Protein AF-A0A1F9EZ08-F1 (afdb_monomer_lite)

Radius of gyration: 24.48 Å; chains: 1; bounding box: 59×34×67 Å

Secondary structure (DSSP, 8-state):
-HHHHHHHHHTGGG--GGGHHHHHHHHHHHHHHHHHHHHHHTS-SS-GGG-------PPPPHHHHHHHHHHHHHHHHTS-HHHHHHHIIIIIS---HHHHHHHHT--HHHHHHHHHHHHHHHHT-HHHHHHHHHHHHHTT---

Structure (mmCIF, N/CA/C/O backbone):
data_AF-A0A1F9EZ08-F1
#
_entry.id   AF-A0A1F9EZ08-F1
#
loop_
_atom_site.group_PDB
_atom_site.id
_atom_site.type_symbol
_atom_site.label_atom_id
_atom_site.label_alt_id
_atom_site.label_comp_id
_atom_site.label_asym_id
_atom_site.label_entity_id
_atom_site.label_seq_id
_atom_site.pdbx_PDB_ins_code
_atom_site.Cartn_x
_atom_site.Cartn_y
_atom_site.Cartn_z
_atom_site.occupancy
_atom_site.B_iso_or_equiv
_atom_site.auth_seq_id
_atom_site.auth_comp_id
_atom_site.auth_asym_id
_atom_site.auth_atom_id
_atom_site.pdbx_PDB_model_num
ATOM 1 N N . MET A 1 1 ? 24.193 -17.966 -11.153 1.00 57.53 1 MET A N 1
ATOM 2 C CA . MET A 1 1 ? 25.557 -17.815 -11.712 1.00 57.53 1 MET A CA 1
ATOM 3 C C . MET A 1 1 ? 25.763 -18.682 -12.957 1.00 57.53 1 MET A C 1
ATOM 5 O O . MET A 1 1 ? 26.182 -18.149 -13.972 1.00 57.53 1 MET A O 1
ATOM 9 N N . GLN A 1 2 ? 25.400 -19.971 -12.932 1.00 70.56 2 GLN A N 1
ATOM 10 C CA . GLN A 1 2 ? 25.553 -20.893 -14.075 1.00 70.56 2 GLN A CA 1
ATOM 11 C C . GLN A 1 2 ? 24.849 -20.440 -15.373 1.00 70.56 2 GLN A C 1
ATOM 13 O O . GLN A 1 2 ? 25.387 -20.617 -16.460 1.00 70.56 2 GLN A O 1
ATOM 18 N N . GLU A 1 3 ? 23.695 -19.776 -15.284 1.00 64.81 3 GLU A N 1
ATOM 19 C CA . GLU A 1 3 ? 22.981 -19.294 -16.478 1.00 64.81 3 GLU A CA 1
ATOM 20 C C . GLU A 1 3 ? 23.699 -18.180 -17.250 1.00 64.81 3 GLU A C 1
ATOM 22 O O . GLU A 1 3 ? 23.512 -18.049 -18.458 1.00 64.81 3 GLU A O 1
ATOM 27 N N . VAL A 1 4 ? 24.534 -17.386 -16.572 1.00 64.88 4 VAL A N 1
ATOM 28 C CA . VAL A 1 4 ? 25.323 -16.327 -17.219 1.00 64.88 4 VAL A CA 1
ATOM 29 C C . VAL A 1 4 ? 26.370 -16.963 -18.131 1.00 64.88 4 VAL A C 1
ATOM 31 O O . VAL A 1 4 ? 26.505 -16.568 -19.285 1.00 64.88 4 VAL A O 1
ATOM 34 N N . TRP A 1 5 ? 27.027 -18.021 -17.651 1.00 70.94 5 TRP A N 1
ATOM 35 C CA . TRP A 1 5 ? 27.983 -18.803 -18.433 1.00 70.94 5 TRP A CA 1
ATOM 36 C C . TRP A 1 5 ? 27.329 -19.493 -19.636 1.00 70.94 5 TRP A C 1
ATOM 38 O O . TRP A 1 5 ? 27.874 -19.442 -20.737 1.00 70.94 5 TRP A O 1
ATOM 48 N N . LEU A 1 6 ? 26.125 -20.053 -19.470 1.00 75.81 6 LEU A N 1
ATOM 49 C CA . LEU A 1 6 ? 25.364 -20.659 -20.573 1.00 75.81 6 LEU A CA 1
ATOM 50 C C . LEU A 1 6 ? 24.950 -19.639 -21.644 1.00 75.81 6 LEU A C 1
ATOM 52 O O . LEU A 1 6 ? 24.988 -19.947 -22.835 1.00 75.81 6 LEU A O 1
ATOM 56 N N . HIS A 1 7 ? 24.564 -18.428 -21.238 1.00 68.31 7 HIS A N 1
ATOM 57 C CA . HIS A 1 7 ? 24.202 -17.355 -22.165 1.00 68.31 7 HIS A CA 1
ATOM 58 C C . HIS A 1 7 ? 25.411 -16.895 -22.991 1.00 68.31 7 HIS A C 1
ATOM 60 O O . HIS A 1 7 ? 25.314 -16.742 -24.206 1.00 68.31 7 HIS A O 1
ATOM 66 N N . ILE A 1 8 ? 26.561 -16.715 -22.339 1.00 71.75 8 ILE A N 1
ATOM 67 C CA . ILE A 1 8 ? 27.818 -16.324 -22.991 1.00 71.75 8 ILE A CA 1
ATOM 68 C C . ILE A 1 8 ? 28.273 -17.401 -23.971 1.00 71.75 8 ILE A C 1
ATOM 70 O O . ILE A 1 8 ? 28.634 -17.088 -25.100 1.00 71.75 8 ILE A O 1
ATOM 74 N N . TRP A 1 9 ? 28.190 -18.672 -23.573 1.00 73.56 9 TRP A N 1
ATOM 75 C CA . TRP A 1 9 ? 28.542 -19.794 -24.438 1.00 73.56 9 TRP A CA 1
ATOM 76 C C . TRP A 1 9 ? 27.681 -19.848 -25.708 1.00 73.56 9 TRP A C 1
ATOM 78 O O . TRP A 1 9 ? 28.207 -20.049 -26.804 1.00 73.56 9 TRP A O 1
ATOM 88 N N . LYS A 1 10 ? 26.366 -19.615 -25.583 1.00 74.44 10 LYS A N 1
ATOM 89 C CA . LYS A 1 10 ? 25.439 -19.569 -26.728 1.00 74.44 10 LYS A CA 1
ATOM 90 C C . LYS A 1 10 ? 25.692 -18.378 -27.659 1.00 74.44 10 LYS A C 1
ATOM 92 O O . LYS A 1 10 ? 25.509 -18.518 -28.861 1.00 74.44 10 LYS A O 1
ATOM 97 N N . ASN A 1 11 ? 26.156 -17.249 -27.123 1.00 69.75 11 ASN A N 1
ATOM 98 C CA . ASN A 1 11 ? 26.375 -15.997 -27.859 1.00 69.75 11 ASN A CA 1
ATOM 99 C C . ASN A 1 11 ? 27.865 -15.652 -28.030 1.00 69.75 11 ASN A C 1
ATOM 101 O O . ASN A 1 11 ? 28.239 -14.483 -28.109 1.00 69.75 11 ASN A O 1
ATOM 105 N N . ARG A 1 12 ? 28.728 -16.672 -28.101 1.00 67.94 12 ARG A N 1
ATOM 106 C CA . ARG A 1 12 ? 30.193 -16.521 -28.126 1.00 67.94 12 ARG A CA 1
ATOM 107 C C . ARG A 1 12 ? 30.732 -15.680 -29.287 1.00 67.94 12 ARG A C 1
ATOM 109 O O . ARG A 1 12 ? 31.793 -15.091 -29.155 1.00 67.94 12 ARG A O 1
ATOM 116 N N . SER A 1 13 ? 30.009 -15.599 -30.406 1.00 67.06 13 SER A N 1
ATOM 117 C CA . SER A 1 13 ? 30.390 -14.780 -31.567 1.00 67.06 13 SER A CA 1
ATOM 118 C C . SER A 1 13 ? 30.281 -13.274 -31.313 1.00 67.06 13 SER A C 1
ATOM 120 O O . SER A 1 13 ? 30.865 -12.495 -32.055 1.00 67.06 13 SER A O 1
ATOM 122 N N . ALA A 1 14 ? 29.542 -12.864 -30.279 1.00 64.31 14 ALA A N 1
ATOM 123 C CA . ALA A 1 14 ? 29.406 -11.468 -29.869 1.00 64.31 14 ALA A CA 1
ATOM 124 C C . ALA A 1 14 ? 30.433 -11.058 -28.796 1.00 64.31 14 ALA A C 1
ATOM 126 O O . ALA A 1 14 ? 30.446 -9.903 -28.373 1.00 64.31 14 ALA A O 1
ATOM 127 N N . VAL A 1 15 ? 31.268 -11.994 -28.329 1.00 64.00 15 VAL A N 1
ATOM 128 C CA . VAL A 1 15 ? 32.257 -11.758 -27.274 1.00 64.00 15 VAL A CA 1
ATOM 129 C C . VAL A 1 15 ? 33.633 -11.636 -27.913 1.00 64.00 15 VAL A C 1
ATOM 131 O O . VAL A 1 15 ? 34.243 -12.629 -28.303 1.00 64.00 15 VAL A O 1
ATOM 134 N N . ASP A 1 16 ? 34.116 -10.402 -28.024 1.00 65.00 16 ASP A N 1
ATOM 135 C CA . ASP A 1 16 ? 35.452 -10.114 -28.539 1.00 65.00 16 ASP A CA 1
ATOM 136 C C . ASP A 1 16 ? 36.508 -10.375 -27.452 1.00 65.00 16 ASP A C 1
ATOM 138 O O . ASP A 1 16 ? 36.635 -9.626 -26.478 1.00 65.00 16 ASP A O 1
ATOM 142 N N . ALA A 1 17 ? 37.265 -11.462 -27.613 1.00 61.78 17 ALA A N 1
ATOM 143 C CA . ALA A 1 17 ? 38.311 -11.878 -26.680 1.00 61.78 17 ALA A CA 1
ATOM 144 C C . ALA A 1 17 ? 39.472 -10.869 -26.574 1.00 61.78 17 ALA A C 1
ATOM 146 O O . ALA A 1 17 ? 40.189 -10.878 -25.573 1.00 61.78 17 ALA A O 1
ATOM 147 N N . ASN A 1 18 ? 39.629 -9.959 -27.546 1.00 63.78 18 ASN A N 1
ATOM 148 C CA . ASN A 1 18 ? 40.653 -8.911 -27.507 1.00 63.78 18 ASN A CA 1
ATOM 149 C C . ASN A 1 18 ? 40.309 -7.757 -26.548 1.00 63.78 18 ASN A C 1
ATOM 151 O O . ASN A 1 18 ? 41.163 -6.919 -26.267 1.00 63.78 18 ASN A O 1
ATOM 155 N N . ARG A 1 19 ? 39.089 -7.721 -25.994 1.00 64.12 19 ARG A N 1
ATOM 156 C CA . ARG A 1 19 ? 38.641 -6.723 -25.004 1.00 64.12 19 ARG A CA 1
ATOM 157 C C . ARG A 1 19 ? 38.501 -7.307 -23.599 1.00 64.12 19 ARG A C 1
ATOM 159 O O . ARG A 1 19 ? 37.559 -7.001 -22.869 1.00 64.12 19 ARG A O 1
ATOM 166 N N . ALA A 1 20 ? 39.457 -8.142 -23.193 1.00 59.72 20 ALA A N 1
ATOM 167 C CA . ALA A 1 20 ? 39.448 -8.821 -21.894 1.00 59.72 20 ALA A CA 1
ATOM 168 C C . ALA A 1 20 ? 39.298 -7.864 -20.687 1.00 59.72 20 ALA A C 1
ATOM 170 O O . ALA A 1 20 ? 38.693 -8.240 -19.684 1.00 59.72 20 ALA A O 1
ATOM 171 N N . GLY A 1 21 ? 39.770 -6.614 -20.795 1.00 64.31 21 GLY A N 1
ATOM 172 C CA . GLY A 1 21 ? 39.601 -5.586 -19.757 1.00 64.31 21 GLY A CA 1
ATOM 173 C C . GLY A 1 21 ? 38.155 -5.105 -19.557 1.00 64.31 21 GLY A C 1
ATOM 174 O O . GLY A 1 21 ? 37.778 -4.735 -18.448 1.00 64.31 21 GLY A O 1
ATOM 175 N N . GLU A 1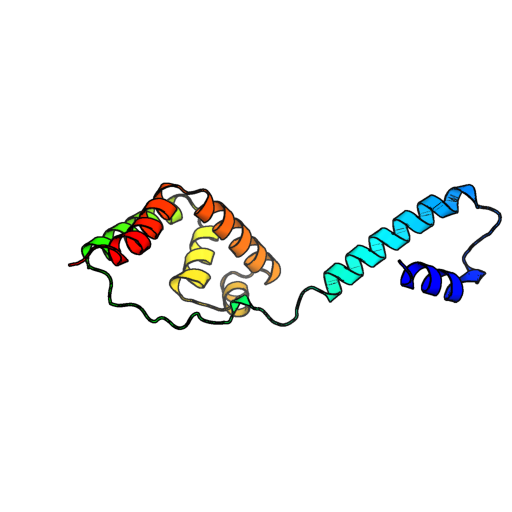 22 ? 37.311 -5.167 -20.590 1.00 68.94 22 GLU A N 1
ATOM 176 C CA . GLU A 1 22 ? 35.897 -4.753 -20.538 1.00 68.94 22 GLU A CA 1
ATOM 177 C C . GLU A 1 22 ? 34.962 -5.915 -20.153 1.00 68.94 22 GLU A C 1
ATOM 179 O O . GLU A 1 22 ? 33.803 -5.705 -19.783 1.00 68.94 22 GLU A O 1
ATOM 184 N N . LEU A 1 23 ? 35.473 -7.152 -20.178 1.00 73.12 23 LEU A N 1
ATOM 185 C CA . LEU A 1 23 ? 34.703 -8.367 -19.916 1.00 73.12 23 LEU A CA 1
ATOM 186 C C . LEU A 1 23 ? 34.119 -8.390 -18.499 1.00 73.12 23 LEU A C 1
ATOM 188 O O . LEU A 1 23 ? 32.964 -8.767 -18.318 1.00 73.12 23 LEU A O 1
ATOM 192 N N . ALA A 1 24 ? 34.875 -7.947 -17.492 1.00 73.75 24 ALA A N 1
ATOM 193 C CA . ALA A 1 24 ? 34.393 -7.893 -16.110 1.00 73.75 24 ALA A CA 1
ATOM 194 C C . ALA A 1 24 ? 33.194 -6.938 -15.953 1.00 73.75 24 ALA A C 1
ATOM 196 O O . ALA A 1 24 ? 32.219 -7.258 -15.269 1.00 73.75 24 ALA A O 1
ATOM 197 N N . VAL A 1 25 ? 33.230 -5.793 -16.642 1.00 77.44 25 VAL A N 1
ATOM 198 C CA . VAL A 1 25 ? 32.138 -4.808 -16.649 1.00 77.44 25 VAL A CA 1
ATOM 199 C C . VAL A 1 25 ? 30.920 -5.374 -17.375 1.00 77.44 25 VAL A C 1
ATOM 201 O O . VAL A 1 25 ? 29.802 -5.310 -16.860 1.00 77.44 25 VAL A O 1
ATOM 204 N N . PHE A 1 26 ? 31.133 -6.003 -18.532 1.00 77.56 26 PHE A N 1
ATOM 205 C CA . PHE A 1 26 ? 30.083 -6.685 -19.283 1.00 77.56 26 PHE A CA 1
ATOM 206 C C . PHE A 1 26 ? 29.398 -7.785 -18.453 1.00 77.56 26 PHE A C 1
ATOM 208 O O . PHE A 1 26 ? 28.167 -7.831 -18.372 1.00 77.56 26 PHE A O 1
ATOM 215 N N . LEU A 1 27 ? 30.181 -8.618 -17.760 1.00 79.00 27 LEU A N 1
ATOM 216 C CA . LEU A 1 27 ? 29.685 -9.666 -16.865 1.00 79.00 27 LEU A CA 1
ATOM 217 C C . LEU A 1 27 ? 28.872 -9.097 -15.702 1.00 79.00 27 LEU A C 1
ATOM 219 O O . LEU A 1 27 ? 27.804 -9.626 -15.393 1.00 79.00 27 LEU A O 1
ATOM 223 N N . ALA A 1 28 ? 29.332 -8.009 -15.080 1.00 80.00 28 ALA A N 1
ATOM 224 C CA . ALA A 1 28 ? 28.613 -7.360 -13.989 1.00 80.00 28 ALA A CA 1
ATOM 225 C C . ALA A 1 28 ? 27.249 -6.814 -14.448 1.00 80.00 28 ALA A C 1
ATOM 227 O O . ALA A 1 28 ? 26.233 -7.012 -13.773 1.00 80.00 28 ALA A O 1
ATOM 228 N N . VAL A 1 29 ? 27.199 -6.181 -15.626 1.00 82.00 29 VAL A N 1
ATOM 229 C CA . VAL A 1 29 ? 25.951 -5.676 -16.223 1.00 82.00 29 VAL A CA 1
ATOM 230 C C . VAL A 1 29 ? 25.001 -6.826 -16.558 1.00 82.00 29 VAL A C 1
ATOM 232 O O . VAL A 1 29 ? 23.815 -6.760 -16.220 1.00 82.00 29 VAL A O 1
ATOM 235 N N . LEU A 1 30 ? 25.505 -7.894 -17.179 1.00 80.94 30 LEU A N 1
ATOM 236 C CA . LEU A 1 30 ? 24.713 -9.063 -17.555 1.00 80.94 30 LEU A CA 1
ATOM 237 C C . LEU A 1 30 ? 24.161 -9.797 -16.324 1.00 80.94 30 LEU A C 1
ATOM 239 O O . LEU A 1 30 ? 22.969 -10.104 -16.268 1.00 80.94 30 LEU A O 1
ATOM 243 N N . ALA A 1 31 ? 24.995 -10.015 -15.305 1.00 77.88 31 ALA A N 1
ATOM 244 C CA . ALA A 1 31 ? 24.590 -10.638 -14.049 1.00 77.88 31 ALA A CA 1
ATOM 245 C C . ALA A 1 31 ? 23.516 -9.811 -13.332 1.00 77.88 31 ALA A C 1
ATOM 247 O O . ALA A 1 31 ? 22.507 -10.363 -12.895 1.00 77.88 31 ALA A O 1
ATOM 248 N N . ARG A 1 32 ? 23.673 -8.480 -13.274 1.00 81.62 32 ARG A N 1
ATOM 249 C CA . ARG A 1 32 ? 22.672 -7.581 -12.684 1.00 81.62 32 ARG A CA 1
ATOM 250 C C . ARG A 1 32 ? 21.330 -7.675 -13.405 1.00 81.62 32 ARG A C 1
ATOM 252 O O . ARG A 1 32 ? 20.304 -7.820 -12.744 1.00 81.62 32 ARG A O 1
ATOM 259 N N . ARG A 1 33 ? 21.330 -7.606 -14.742 1.00 83.31 33 ARG A N 1
ATOM 260 C CA . ARG A 1 33 ? 20.109 -7.730 -15.556 1.00 83.31 33 ARG A CA 1
ATOM 261 C C . ARG A 1 33 ? 19.424 -9.069 -15.309 1.00 83.31 33 ARG A C 1
ATOM 263 O O . ARG A 1 33 ? 18.235 -9.089 -15.017 1.00 83.31 33 ARG A O 1
ATOM 270 N N . ARG A 1 34 ? 20.187 -10.167 -15.286 1.00 80.06 34 ARG A N 1
ATOM 271 C CA . ARG A 1 34 ? 19.631 -11.499 -15.029 1.00 80.06 34 ARG A CA 1
ATOM 272 C C . ARG A 1 34 ? 19.060 -11.638 -13.620 1.00 80.06 34 ARG A C 1
ATOM 274 O O . ARG A 1 34 ? 17.988 -12.209 -13.466 1.00 80.06 34 ARG A O 1
ATOM 281 N N . CYS A 1 35 ? 19.726 -11.093 -12.601 1.00 79.81 35 CYS A N 1
ATOM 282 C CA . CYS A 1 35 ? 19.180 -11.051 -11.244 1.00 79.81 35 CYS A CA 1
ATOM 283 C C . CYS A 1 35 ? 17.852 -10.283 -11.198 1.00 79.81 35 CYS A C 1
ATOM 285 O O . CYS A 1 35 ? 16.910 -10.747 -10.565 1.00 79.81 35 CYS A O 1
ATOM 287 N N . ILE A 1 36 ? 17.750 -9.148 -11.896 1.00 81.19 36 ILE A N 1
ATOM 288 C CA . ILE A 1 36 ? 16.503 -8.379 -12.002 1.00 81.19 36 ILE A CA 1
ATOM 289 C C . ILE A 1 36 ? 15.418 -9.195 -12.711 1.00 81.19 36 ILE A C 1
ATOM 291 O O . ILE A 1 36 ? 14.297 -9.261 -12.215 1.00 81.19 36 ILE A O 1
ATOM 295 N N . ASP A 1 37 ? 15.736 -9.850 -13.824 1.00 78.25 37 ASP A N 1
ATOM 296 C CA . ASP A 1 37 ? 14.767 -10.658 -14.569 1.00 78.25 37 ASP A CA 1
ATOM 297 C C . ASP A 1 37 ? 14.261 -11.845 -13.746 1.00 78.25 37 ASP A C 1
ATOM 299 O O . ASP A 1 37 ? 13.058 -12.096 -13.730 1.00 78.25 37 ASP A O 1
ATOM 303 N N . LEU A 1 38 ? 15.145 -12.514 -12.997 1.00 74.75 38 LEU A N 1
ATOM 304 C CA . LEU A 1 38 ? 14.784 -13.581 -12.058 1.00 74.75 38 LEU A CA 1
ATOM 305 C C . LEU A 1 38 ? 13.897 -13.069 -10.917 1.00 74.75 38 LEU A C 1
ATOM 307 O O . LEU A 1 38 ? 12.941 -13.736 -10.535 1.00 74.75 38 LEU A O 1
ATOM 311 N N . LEU A 1 39 ? 14.176 -11.880 -10.376 1.00 70.06 39 LEU A N 1
ATOM 312 C CA . LEU A 1 39 ? 13.321 -11.253 -9.361 1.00 70.06 39 LEU A CA 1
ATOM 313 C C . LEU A 1 39 ? 11.947 -10.861 -9.931 1.00 70.06 39 LEU A C 1
ATOM 315 O O . LEU A 1 39 ? 10.943 -10.934 -9.224 1.00 70.06 39 LEU A O 1
ATOM 319 N N . ARG A 1 40 ? 11.882 -10.487 -11.214 1.00 71.69 40 ARG A N 1
ATOM 320 C CA . ARG A 1 40 ? 10.623 -10.188 -11.914 1.00 71.69 40 ARG A CA 1
ATOM 321 C C . ARG A 1 40 ? 9.814 -11.449 -12.210 1.00 71.69 40 ARG A C 1
ATOM 323 O O . ARG A 1 40 ? 8.607 -11.416 -12.026 1.00 71.69 40 ARG A O 1
ATOM 330 N N . THR A 1 41 ? 10.457 -12.555 -12.588 1.00 66.88 41 THR A N 1
ATOM 331 C CA . THR A 1 41 ? 9.776 -13.851 -12.799 1.00 66.88 41 THR A CA 1
ATOM 332 C C . THR A 1 41 ? 9.341 -14.505 -11.491 1.00 66.88 41 THR A C 1
ATOM 334 O O . THR A 1 41 ? 8.325 -15.183 -11.457 1.00 66.88 41 THR A O 1
ATOM 337 N N . LYS A 1 42 ? 10.070 -14.273 -10.393 1.00 56.25 42 LYS A N 1
ATOM 338 C CA . LYS A 1 42 ? 9.697 -14.729 -9.045 1.00 56.25 42 LYS A CA 1
ATOM 339 C C . LYS A 1 42 ? 8.673 -13.836 -8.344 1.00 56.25 42 LYS A C 1
ATOM 341 O O . LYS A 1 42 ? 8.354 -14.100 -7.189 1.00 56.25 42 LYS A O 1
ATOM 346 N N . THR A 1 43 ? 8.169 -12.783 -8.993 1.00 49.78 43 THR A N 1
ATOM 347 C CA . THR A 1 43 ? 6.991 -12.072 -8.483 1.00 49.78 43 THR A CA 1
ATOM 348 C C . THR A 1 43 ? 5.792 -12.996 -8.708 1.00 49.78 43 THR A C 1
ATOM 350 O O . THR A 1 43 ? 5.426 -13.190 -9.864 1.00 49.78 43 THR A O 1
ATOM 353 N N . PRO A 1 44 ? 5.213 -13.617 -7.666 1.00 51.94 44 PRO A N 1
ATOM 354 C CA . PRO A 1 44 ? 4.254 -14.695 -7.859 1.00 51.94 44 PRO A CA 1
ATOM 355 C C . PRO A 1 44 ? 2.974 -14.168 -8.513 1.00 51.94 44 PRO A C 1
ATOM 357 O O . PRO A 1 44 ? 2.427 -13.149 -8.085 1.00 51.94 44 PRO A O 1
ATOM 360 N N . GLU A 1 45 ? 2.471 -14.898 -9.509 1.00 55.81 45 GLU A N 1
ATOM 361 C CA . GLU A 1 45 ? 1.117 -14.739 -10.059 1.00 55.81 45 GLU A CA 1
ATOM 362 C C . GLU A 1 45 ? 0.024 -15.196 -9.072 1.00 55.81 45 GLU A C 1
ATOM 364 O O . GLU A 1 45 ? -1.159 -15.047 -9.352 1.00 55.81 45 GLU A O 1
ATOM 369 N N . GLN A 1 46 ? 0.395 -15.670 -7.878 1.00 49.00 46 GLN A N 1
ATOM 370 C CA . GLN A 1 46 ? -0.534 -15.955 -6.789 1.00 49.00 46 GLN A CA 1
ATOM 371 C C . GLN A 1 46 ? -0.242 -15.063 -5.581 1.00 49.00 46 GLN A C 1
ATOM 373 O O . GLN A 1 46 ? 0.797 -15.156 -4.925 1.00 49.00 46 GLN A O 1
ATOM 378 N N . GLN A 1 47 ? -1.187 -14.165 -5.309 1.00 49.44 47 GLN A N 1
ATOM 379 C CA . GLN A 1 47 ? -1.240 -13.365 -4.095 1.00 49.44 47 GLN A CA 1
ATOM 380 C C . GLN A 1 47 ? -1.504 -14.278 -2.896 1.00 49.44 47 GLN A C 1
ATOM 382 O O . GLN A 1 47 ? -2.635 -14.673 -2.655 1.00 49.44 47 GLN A O 1
ATOM 387 N N . LEU A 1 48 ? -0.468 -14.551 -2.100 1.00 51.47 48 LEU A N 1
ATOM 388 C CA . LEU A 1 48 ? -0.626 -15.112 -0.749 1.00 51.47 48 LEU A CA 1
ATOM 389 C C . LEU A 1 48 ? -1.449 -14.202 0.191 1.00 51.47 48 LEU A C 1
ATOM 391 O O . LEU A 1 48 ? -1.881 -14.652 1.242 1.00 51.47 48 LEU A O 1
ATOM 395 N N . ASP A 1 49 ? -1.695 -12.950 -0.204 1.00 51.53 49 ASP A N 1
ATOM 396 C CA . ASP A 1 49 ? -2.482 -11.965 0.548 1.00 51.53 49 ASP A CA 1
ATOM 397 C C . ASP A 1 49 ? -4.012 -12.088 0.356 1.00 51.53 49 ASP A C 1
ATOM 399 O O . ASP A 1 49 ? -4.736 -11.349 1.016 1.00 51.53 49 ASP A O 1
ATOM 403 N N . ASP A 1 50 ? -4.506 -12.957 -0.541 1.00 50.62 50 ASP A N 1
ATOM 404 C CA . ASP A 1 50 ? -5.954 -13.217 -0.733 1.00 50.62 50 ASP A CA 1
ATOM 405 C C . ASP A 1 50 ? -6.468 -14.394 0.119 1.00 50.62 50 ASP A C 1
ATOM 407 O O . ASP A 1 5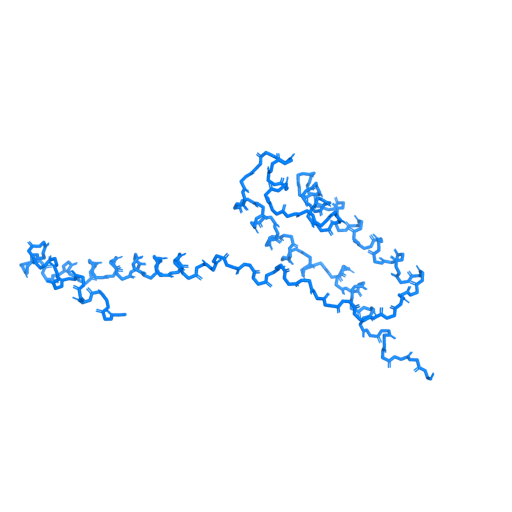0 ? -7.631 -14.789 0.025 1.00 50.62 50 ASP A O 1
ATOM 411 N N 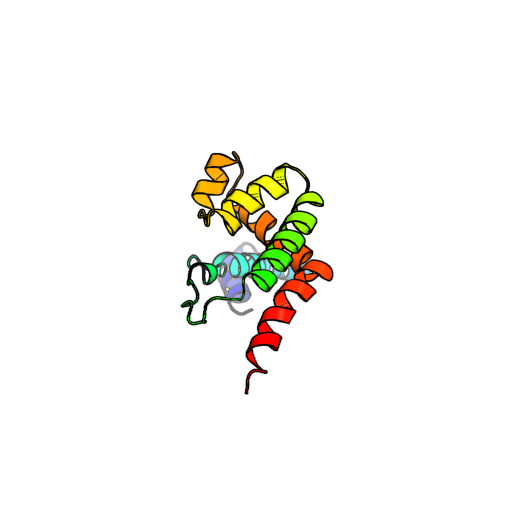. ILE A 1 51 ? -5.617 -14.966 0.974 1.00 47.00 51 ILE A N 1
ATOM 412 C CA . ILE A 1 51 ? -6.053 -15.949 1.962 1.00 47.00 51 ILE A CA 1
ATOM 413 C C . ILE A 1 51 ? -6.674 -15.159 3.114 1.00 47.00 51 ILE A C 1
ATOM 415 O O . ILE A 1 51 ? -5.965 -14.638 3.972 1.00 47.00 51 ILE A O 1
ATOM 419 N N . ALA A 1 52 ? -8.001 -15.035 3.105 1.00 54.50 52 ALA A N 1
ATOM 420 C CA . ALA A 1 52 ? -8.739 -14.583 4.273 1.00 54.50 52 ALA A CA 1
ATOM 421 C C . ALA A 1 52 ? -8.350 -15.468 5.468 1.00 54.50 52 ALA A C 1
ATOM 423 O O . ALA A 1 52 ? -8.511 -16.691 5.415 1.00 54.50 52 ALA A O 1
ATOM 42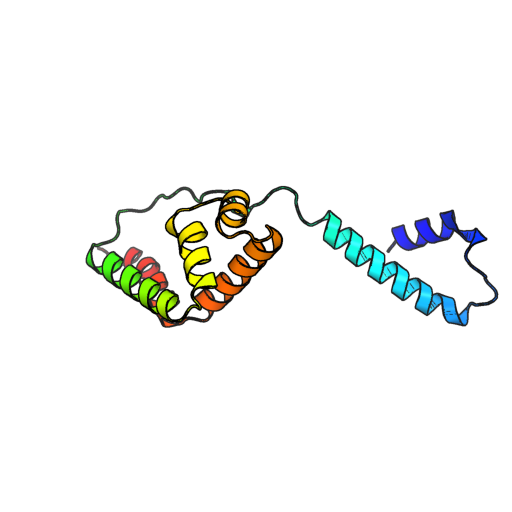4 N N . GLU A 1 53 ? -7.809 -14.860 6.525 1.00 50.75 53 GLU A N 1
ATOM 425 C CA . GLU A 1 53 ? -7.633 -15.549 7.801 1.00 50.75 53 GLU A CA 1
ATOM 426 C C . GLU A 1 53 ? -9.011 -16.042 8.275 1.00 50.75 53 GLU A C 1
ATOM 428 O O . GLU A 1 53 ? -9.979 -15.272 8.233 1.00 50.75 53 GLU A O 1
ATOM 433 N N . PRO A 1 54 ? -9.151 -17.310 8.704 1.00 37.66 54 PRO A N 1
ATOM 434 C CA . PRO A 1 54 ? -10.391 -17.765 9.305 1.00 37.66 54 PRO A CA 1
ATOM 435 C C . PRO A 1 54 ? -10.587 -16.989 10.609 1.00 37.66 54 PRO A C 1
ATOM 437 O O . PRO A 1 54 ? -9.857 -17.192 11.578 1.00 37.66 54 PRO A O 1
ATOM 440 N N . ALA A 1 55 ? -11.557 -16.077 10.624 1.00 45.94 55 ALA A N 1
ATOM 441 C CA . ALA A 1 55 ? -11.943 -15.364 11.830 1.00 45.94 55 ALA A CA 1
ATOM 442 C C . ALA A 1 55 ? -12.561 -16.362 12.821 1.00 45.94 55 ALA A C 1
ATOM 444 O O . ALA A 1 55 ? -13.743 -16.688 12.744 1.00 45.94 55 ALA A O 1
ATOM 445 N N . ALA A 1 56 ? -11.740 -16.867 13.737 1.00 55.69 56 ALA A N 1
ATOM 446 C CA . ALA A 1 56 ? -12.185 -17.518 14.956 1.00 55.69 56 ALA A CA 1
ATOM 447 C C . ALA A 1 56 ? -11.787 -16.609 16.124 1.00 55.69 56 ALA A C 1
ATOM 449 O O . ALA A 1 56 ? -10.626 -16.573 16.522 1.00 55.69 56 ALA A O 1
ATOM 450 N N . GLY A 1 57 ? -12.742 -15.834 16.630 1.00 47.44 57 GLY A N 1
ATOM 451 C CA . GLY A 1 57 ? -12.553 -14.992 17.807 1.00 47.44 57 GLY A CA 1
ATOM 452 C C . GLY A 1 57 ? -13.867 -14.351 18.233 1.00 47.44 57 GLY A C 1
ATOM 453 O O . GLY A 1 57 ? -14.595 -13.831 17.389 1.00 47.44 57 GLY A O 1
ATOM 454 N N . GLU A 1 58 ? -14.179 -14.456 19.525 1.00 60.62 58 GLU A N 1
ATOM 455 C CA . GLU A 1 58 ? -15.360 -13.885 20.180 1.00 60.62 58 GLU A CA 1
ATOM 456 C C . GLU A 1 58 ? -15.540 -12.387 19.895 1.00 60.62 58 GLU A C 1
ATOM 458 O O . GLU A 1 58 ? -14.580 -11.659 19.635 1.00 60.62 58 GLU A O 1
ATOM 463 N N . LEU A 1 59 ? -16.800 -11.937 19.933 1.00 54.97 59 LEU A N 1
ATOM 464 C CA . LEU A 1 59 ? -17.173 -10.544 19.694 1.00 54.97 59 LEU A CA 1
ATOM 465 C C . LEU A 1 59 ? -16.465 -9.614 20.701 1.00 54.97 59 LEU A C 1
ATOM 467 O O . LEU A 1 59 ? -16.694 -9.763 21.900 1.00 54.97 59 LEU A O 1
ATOM 471 N N . PRO A 1 60 ? -15.659 -8.639 20.240 1.00 55.56 60 PRO A N 1
ATOM 472 C CA . PRO A 1 60 ? -15.012 -7.676 21.125 1.00 55.56 60 PRO A CA 1
ATOM 473 C C . PRO A 1 60 ? -16.038 -6.758 21.799 1.00 55.56 60 PRO A C 1
ATOM 475 O O . PRO A 1 60 ? -17.067 -6.426 21.199 1.00 55.56 60 PRO A O 1
ATOM 478 N N . ASP A 1 61 ? -15.739 -6.319 23.023 1.00 66.19 61 ASP A N 1
ATOM 479 C CA . ASP A 1 61 ? -16.589 -5.425 23.814 1.00 66.19 61 ASP A CA 1
ATOM 480 C C . ASP A 1 61 ? -16.842 -4.090 23.075 1.00 66.19 61 ASP A C 1
ATOM 482 O O . ASP A 1 61 ? -15.996 -3.579 22.333 1.00 66.19 61 ASP A O 1
ATOM 486 N N . VAL A 1 62 ? -18.028 -3.504 23.257 1.00 66.38 62 VAL A N 1
ATOM 487 C CA . VAL A 1 62 ? -18.492 -2.291 22.554 1.00 66.38 62 VAL A CA 1
ATOM 488 C C . VAL A 1 62 ? -17.552 -1.106 22.804 1.00 66.38 62 VAL A C 1
ATOM 490 O O . VAL A 1 62 ? -17.329 -0.281 21.912 1.00 66.38 62 VAL A O 1
ATOM 493 N N . VAL A 1 63 ? -16.963 -1.038 24.001 1.00 64.25 63 VAL A N 1
ATOM 494 C CA . VAL A 1 63 ? -15.985 -0.006 24.369 1.00 64.25 63 VAL A CA 1
ATOM 495 C C . VAL A 1 63 ? -14.706 -0.158 23.546 1.00 64.25 63 VAL A C 1
ATOM 497 O O . VAL A 1 63 ? -14.253 0.815 22.940 1.00 64.25 63 VAL A O 1
ATOM 500 N N . GLU A 1 64 ? -14.182 -1.377 23.422 1.00 67.56 64 GLU A N 1
ATOM 501 C CA . GLU A 1 64 ? -12.964 -1.668 22.657 1.00 67.56 64 GLU A CA 1
ATOM 502 C C . GLU A 1 64 ? -13.140 -1.356 21.164 1.00 67.56 64 GLU A C 1
ATOM 504 O O . GLU A 1 64 ? -12.263 -0.756 20.537 1.00 67.56 64 GLU A O 1
ATOM 509 N N . GLN A 1 65 ? -14.312 -1.663 20.597 1.00 72.62 65 GLN A N 1
ATOM 510 C CA . GLN A 1 65 ? -14.631 -1.311 19.208 1.00 72.62 65 GLN A CA 1
ATOM 511 C C . GLN A 1 65 ? -14.639 0.209 18.981 1.00 72.62 65 GLN A C 1
ATOM 513 O O . GLN A 1 65 ? -14.171 0.688 17.941 1.00 72.62 65 GLN A O 1
ATOM 518 N N . SER A 1 66 ? -15.141 0.978 19.953 1.00 78.19 66 SER A N 1
ATOM 519 C CA . SER A 1 66 ? -15.218 2.439 19.855 1.00 78.19 66 SER A CA 1
ATOM 520 C C . SER A 1 66 ? -13.833 3.100 19.858 1.00 78.19 66 SER A C 1
ATOM 522 O O . SER A 1 66 ? -13.584 4.028 19.081 1.00 78.19 66 SER A O 1
ATOM 524 N N . GLU A 1 67 ? -12.895 2.576 20.652 1.00 79.56 67 GLU A N 1
ATOM 525 C CA . GLU A 1 67 ? -11.521 3.080 20.717 1.00 79.56 67 GLU A CA 1
ATOM 526 C C . GLU A 1 67 ? -10.748 2.810 19.423 1.00 79.56 67 GLU A C 1
ATOM 528 O O . GLU A 1 67 ? -10.040 3.687 18.916 1.00 79.56 67 GLU A O 1
ATOM 533 N N . ILE A 1 68 ? -10.914 1.616 18.847 1.00 80.31 68 ILE A N 1
ATOM 534 C CA . ILE A 1 68 ? -10.287 1.250 17.571 1.00 80.31 68 ILE A CA 1
ATOM 535 C C . ILE A 1 68 ? -10.836 2.132 16.452 1.00 80.31 68 ILE A C 1
ATOM 537 O O . ILE A 1 68 ? -10.064 2.679 15.660 1.00 80.31 68 ILE A O 1
ATOM 541 N N . ALA A 1 69 ? -12.157 2.321 16.404 1.00 85.12 69 ALA A N 1
ATOM 542 C CA . ALA A 1 69 ? -12.792 3.188 15.419 1.00 85.12 69 ALA A CA 1
ATOM 543 C C . ALA A 1 69 ? -12.256 4.627 15.509 1.00 85.12 69 ALA A C 1
ATOM 545 O O . ALA A 1 69 ? -11.933 5.231 14.481 1.00 85.12 69 ALA A O 1
ATOM 546 N N . ALA A 1 70 ? -12.078 5.154 16.725 1.00 86.62 70 ALA A N 1
ATOM 547 C CA . ALA A 1 70 ? -11.496 6.473 16.950 1.00 86.62 70 ALA A CA 1
ATOM 548 C C . ALA A 1 70 ? -10.030 6.554 16.486 1.00 86.62 70 ALA A C 1
ATOM 550 O O . ALA A 1 70 ? -9.655 7.497 15.782 1.00 86.62 70 ALA A O 1
ATOM 551 N N . ALA A 1 71 ? -9.205 5.551 16.805 1.00 86.38 71 ALA A N 1
ATOM 552 C CA . ALA A 1 71 ? -7.803 5.502 16.389 1.00 86.38 71 ALA A CA 1
ATOM 553 C C . ALA A 1 71 ? -7.649 5.403 14.859 1.00 86.38 71 ALA A C 1
ATOM 555 O O . ALA A 1 71 ? -6.830 6.109 14.258 1.00 86.38 71 ALA A O 1
ATOM 556 N N . VAL A 1 72 ? -8.475 4.582 14.202 1.00 88.38 72 VAL A N 1
ATOM 557 C CA . VAL A 1 72 ? -8.518 4.464 12.736 1.00 88.38 72 VAL A CA 1
ATOM 558 C C . VAL A 1 72 ? -8.975 5.777 12.098 1.00 88.38 72 VAL A C 1
ATOM 560 O O . VAL A 1 72 ? -8.367 6.230 11.123 1.00 88.38 72 VAL A O 1
ATOM 563 N N . ALA A 1 73 ? -9.995 6.434 12.658 1.00 88.75 73 ALA A N 1
ATOM 564 C CA . ALA A 1 73 ? -10.462 7.732 12.178 1.00 88.75 73 ALA A CA 1
ATOM 565 C C . ALA A 1 73 ? -9.372 8.810 12.296 1.00 88.75 73 ALA A C 1
ATOM 567 O O . ALA A 1 73 ? -9.117 9.531 11.328 1.00 88.75 73 ALA A O 1
ATOM 568 N N . ALA A 1 74 ? -8.669 8.878 13.430 1.00 90.06 74 ALA A N 1
ATOM 569 C CA . ALA A 1 74 ? -7.556 9.804 13.640 1.00 90.06 74 ALA A CA 1
ATOM 570 C C . ALA A 1 74 ? -6.389 9.537 12.673 1.00 90.06 74 ALA A C 1
ATOM 572 O O . ALA A 1 74 ? -5.824 10.471 12.094 1.00 90.06 74 ALA A O 1
ATOM 573 N N . PHE A 1 75 ? -6.049 8.266 12.430 1.00 91.56 75 PHE A N 1
ATOM 574 C CA . PHE A 1 75 ? -5.058 7.890 11.420 1.00 91.56 75 PHE A CA 1
ATOM 575 C C . PHE A 1 75 ? -5.481 8.347 10.018 1.00 91.56 75 PHE A C 1
ATOM 577 O O . PHE A 1 75 ? -4.682 8.945 9.292 1.00 91.56 75 PHE A O 1
ATOM 584 N N . LYS A 1 76 ? -6.746 8.119 9.646 1.00 91.88 76 LYS A N 1
ATOM 585 C CA . LYS A 1 76 ? -7.298 8.500 8.342 1.00 91.88 76 LYS A CA 1
ATOM 586 C C . LYS A 1 76 ? -7.321 10.015 8.136 1.00 91.88 76 LYS A C 1
ATOM 588 O O . LYS A 1 76 ? -6.996 10.462 7.039 1.00 91.88 76 LYS A O 1
ATOM 593 N N . GLN A 1 77 ? -7.634 10.809 9.160 1.00 91.31 77 GLN A N 1
ATOM 594 C CA . GLN A 1 77 ? -7.606 12.278 9.076 1.00 91.31 77 GLN A CA 1
ATOM 595 C C . GLN A 1 77 ? -6.211 12.827 8.734 1.00 91.31 77 GLN A C 1
ATOM 597 O O . GLN A 1 77 ? -6.093 13.845 8.055 1.00 91.31 77 GLN A O 1
ATOM 602 N N . LYS A 1 78 ? -5.142 12.127 9.139 1.00 91.38 78 LYS A N 1
ATOM 603 C CA . LYS A 1 78 ? -3.751 12.482 8.807 1.00 91.38 78 LYS A CA 1
ATOM 604 C C . LYS A 1 78 ? -3.377 12.119 7.353 1.00 91.38 78 LYS A C 1
ATOM 606 O O . LYS A 1 78 ? -2.312 12.512 6.869 1.00 91.38 78 LYS A O 1
ATOM 611 N N . LEU A 1 79 ? -4.210 11.359 6.632 1.00 92.44 79 LEU A N 1
ATOM 612 C CA . LEU A 1 79 ? -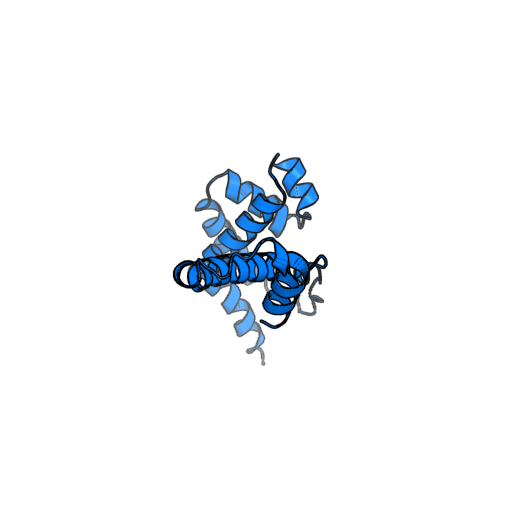3.964 10.975 5.239 1.00 92.44 79 LEU A CA 1
ATOM 613 C C . LEU A 1 79 ? -4.433 12.058 4.262 1.00 92.44 79 LEU A C 1
ATOM 615 O O . LEU A 1 79 ? -5.483 12.671 4.414 1.00 92.44 79 LEU A O 1
ATOM 619 N N . ARG A 1 80 ? -3.684 12.237 3.167 1.00 94.75 80 ARG A N 1
ATOM 620 C CA . ARG A 1 80 ? -4.151 13.069 2.045 1.00 94.75 80 ARG A CA 1
ATOM 621 C C . ARG A 1 80 ? -5.421 12.454 1.424 1.00 94.75 80 ARG A C 1
ATOM 623 O O . ARG A 1 80 ? -5.506 11.224 1.380 1.00 94.75 80 ARG A O 1
ATOM 630 N N . PRO A 1 81 ? -6.322 13.246 0.811 1.00 93.81 81 PRO A N 1
ATOM 631 C CA . PRO A 1 81 ? -7.628 12.767 0.332 1.00 93.81 81 PRO A CA 1
ATOM 632 C C . PRO A 1 81 ? -7.568 11.525 -0.571 1.00 93.81 81 PRO A C 1
ATOM 634 O O . PRO A 1 81 ? -8.295 10.558 -0.361 1.00 93.81 81 PRO A O 1
ATOM 637 N N . GLN A 1 82 ? -6.628 11.493 -1.523 1.00 94.19 82 GLN A N 1
ATOM 638 C CA . GLN A 1 82 ? -6.423 10.333 -2.405 1.00 94.19 82 GLN A CA 1
ATOM 639 C C . GLN A 1 82 ? -6.053 9.046 -1.640 1.00 94.19 82 GLN A C 1
ATOM 641 O O . GLN A 1 82 ? -6.444 7.953 -2.031 1.00 94.19 82 GLN A O 1
ATOM 646 N N . TRP A 1 83 ? -5.302 9.164 -0.541 1.00 95.69 83 TRP A N 1
ATOM 647 C CA . TRP A 1 83 ? -4.867 8.030 0.276 1.00 95.69 83 TRP A CA 1
ATOM 648 C C . TRP A 1 83 ? -5.986 7.547 1.193 1.00 95.69 83 TRP A C 1
ATOM 650 O O . TRP A 1 83 ? -6.143 6.341 1.348 1.00 95.69 83 TRP A O 1
ATOM 660 N N . GLY A 1 84 ? -6.784 8.470 1.739 1.00 94.62 84 GLY A N 1
ATOM 661 C CA . GLY A 1 84 ? -7.990 8.136 2.497 1.00 94.62 84 GLY A CA 1
ATOM 662 C C . GLY A 1 84 ? -9.019 7.398 1.638 1.00 94.62 84 GLY A C 1
ATOM 663 O O . GLY A 1 84 ? -9.524 6.362 2.050 1.00 94.62 84 GLY A O 1
ATOM 664 N N . ARG A 1 85 ? -9.245 7.851 0.397 1.00 95.62 85 ARG A N 1
ATOM 665 C CA . ARG A 1 85 ? -10.160 7.172 -0.535 1.00 95.62 85 ARG A CA 1
ATOM 666 C C . ARG A 1 85 ? -9.706 5.750 -0.874 1.00 95.62 85 ARG A C 1
ATOM 668 O O . ARG A 1 85 ? -10.527 4.842 -0.893 1.00 95.62 85 ARG A O 1
ATOM 675 N N . PHE A 1 86 ? -8.409 5.543 -1.116 1.00 95.81 86 PHE A N 1
ATOM 676 C CA . PHE A 1 86 ? -7.866 4.194 -1.305 1.00 95.81 86 PHE A CA 1
ATOM 677 C C . PHE A 1 86 ? -8.042 3.334 -0.050 1.00 95.81 86 PHE A C 1
ATOM 679 O O . PHE A 1 86 ? -8.400 2.165 -0.160 1.00 95.81 86 PHE A O 1
ATOM 686 N N . PHE A 1 87 ? -7.800 3.913 1.130 1.00 94.31 87 PHE A N 1
ATOM 687 C CA . PHE A 1 87 ? -7.955 3.213 2.399 1.00 94.31 87 PHE A CA 1
ATOM 688 C C . PHE A 1 87 ? -9.390 2.708 2.588 1.00 94.31 87 PHE A C 1
ATOM 690 O O . PHE A 1 87 ? -9.585 1.531 2.872 1.00 94.31 87 PHE A O 1
ATOM 697 N N . ASP A 1 88 ? -10.382 3.565 2.340 1.00 93.62 88 ASP A N 1
ATOM 698 C CA . ASP A 1 88 ? -11.798 3.202 2.442 1.00 93.62 88 ASP A CA 1
ATOM 699 C C . ASP A 1 88 ? -12.182 2.098 1.451 1.00 93.62 88 ASP A C 1
ATOM 701 O O . ASP A 1 88 ? -12.829 1.123 1.821 1.00 93.62 88 ASP A O 1
ATOM 705 N N . LEU A 1 89 ? -11.763 2.220 0.190 1.00 93.56 89 LEU A N 1
ATOM 706 C CA . LEU A 1 89 ? -12.103 1.235 -0.835 1.00 93.56 89 LEU A CA 1
ATOM 707 C C . LEU A 1 89 ? -11.461 -0.132 -0.556 1.00 93.56 89 LEU A C 1
ATOM 709 O O . LEU A 1 89 ? -12.115 -1.157 -0.702 1.00 93.56 89 LEU A O 1
ATOM 713 N N . HIS A 1 90 ? -10.188 -0.163 -0.164 1.00 92.69 90 HIS A N 1
ATOM 714 C CA . HIS A 1 90 ? -9.464 -1.424 -0.038 1.00 92.69 90 HIS A CA 1
ATOM 715 C C . HIS A 1 90 ? -9.598 -2.073 1.345 1.00 92.69 90 HIS A C 1
ATOM 717 O O . HIS A 1 90 ? -9.840 -3.270 1.420 1.00 92.69 90 HIS A O 1
ATOM 723 N N . PHE A 1 91 ? -9.448 -1.313 2.436 1.00 87.56 91 PHE A N 1
ATOM 724 C CA . PHE A 1 91 ? -9.436 -1.879 3.792 1.00 87.56 91 PHE A CA 1
ATOM 725 C C . PHE A 1 91 ? -10.815 -1.894 4.450 1.00 87.56 91 PHE A C 1
ATOM 727 O O . PHE A 1 91 ? -11.111 -2.827 5.184 1.00 87.56 91 PHE A O 1
ATOM 734 N N . VAL A 1 92 ? -11.655 -0.883 4.201 1.00 87.88 92 VAL A N 1
ATOM 735 C CA . VAL A 1 92 ? -12.992 -0.810 4.822 1.00 87.88 92 VAL A CA 1
ATOM 736 C C . VAL A 1 92 ? -14.023 -1.574 3.993 1.00 87.88 92 VAL A C 1
ATOM 738 O O . VAL A 1 92 ? -14.815 -2.328 4.541 1.00 87.88 92 VAL A O 1
ATOM 741 N N . GLN A 1 93 ? -14.011 -1.402 2.669 1.00 89.44 93 GLN A N 1
ATOM 742 C CA . GLN A 1 93 ? -14.951 -2.075 1.761 1.00 89.44 93 GLN A CA 1
ATOM 743 C C . GLN A 1 93 ? -14.430 -3.416 1.223 1.00 89.44 93 GLN A C 1
ATOM 745 O O . GLN A 1 93 ? -15.180 -4.123 0.557 1.00 89.44 93 GLN A O 1
ATOM 750 N N . GLY A 1 94 ? -13.159 -3.758 1.467 1.00 89.50 94 GLY A N 1
ATOM 751 C CA . GLY A 1 94 ? -12.579 -5.043 1.059 1.00 89.50 94 GLY A CA 1
ATOM 752 C C . GLY A 1 94 ? -12.441 -5.237 -0.454 1.00 89.50 94 GLY A C 1
ATOM 753 O O . GLY A 1 94 ? -12.366 -6.372 -0.917 1.00 89.50 94 GLY A O 1
ATOM 754 N N . LEU A 1 95 ? -12.437 -4.163 -1.252 1.00 90.31 95 LEU A N 1
ATOM 755 C CA . LEU A 1 95 ? -12.409 -4.295 -2.711 1.00 90.31 95 LEU A CA 1
ATOM 756 C C . LEU A 1 95 ? -11.049 -4.816 -3.209 1.00 90.31 95 LEU A C 1
ATOM 758 O O . LEU A 1 95 ? -9.995 -4.360 -2.731 1.00 90.31 95 LEU A O 1
ATOM 762 N N . PRO A 1 96 ? -11.048 -5.693 -4.232 1.00 90.12 96 PRO A N 1
ATOM 763 C CA . PRO A 1 96 ? -9.824 -6.165 -4.859 1.00 90.12 96 PRO A CA 1
ATOM 764 C C . PRO A 1 96 ? -9.138 -5.034 -5.632 1.00 90.12 96 PRO A C 1
ATOM 766 O O . PRO A 1 96 ? -9.748 -4.039 -6.033 1.00 90.12 96 PRO A O 1
ATOM 769 N N . TYR A 1 97 ? -7.835 -5.179 -5.882 1.00 87.62 97 TYR A N 1
ATOM 770 C CA . TYR A 1 97 ? -7.038 -4.109 -6.496 1.00 87.62 97 TYR A CA 1
ATOM 771 C C . TYR A 1 97 ? -7.533 -3.671 -7.874 1.00 87.62 97 TYR A C 1
ATOM 773 O O . TYR A 1 97 ? -7.318 -2.512 -8.223 1.00 87.62 97 TYR A O 1
ATOM 781 N N . ASP A 1 98 ? -8.142 -4.577 -8.642 1.00 89.25 98 ASP A N 1
ATOM 782 C CA . ASP A 1 98 ? -8.661 -4.284 -9.981 1.00 89.25 98 ASP A CA 1
ATOM 783 C C . ASP A 1 98 ? -9.862 -3.328 -9.905 1.00 89.25 98 ASP A C 1
ATOM 785 O O . ASP A 1 98 ? -9.881 -2.305 -10.593 1.00 89.25 98 ASP A O 1
ATOM 789 N N . ASP A 1 99 ? -10.777 -3.558 -8.961 1.00 91.19 99 ASP A N 1
ATOM 790 C CA . ASP A 1 99 ? -11.929 -2.682 -8.725 1.00 91.19 99 ASP A CA 1
ATOM 791 C C . ASP A 1 99 ? -11.509 -1.325 -8.154 1.00 91.19 99 ASP A C 1
ATOM 793 O O . ASP A 1 99 ? -12.013 -0.275 -8.564 1.00 91.19 99 ASP A O 1
ATOM 797 N N . VAL A 1 100 ? -10.547 -1.313 -7.225 1.00 93.06 100 VAL A N 1
ATOM 798 C CA . VAL A 1 100 ? -10.009 -0.063 -6.665 1.00 93.06 100 VAL A CA 1
ATOM 799 C C . VAL A 1 100 ? -9.298 0.754 -7.746 1.00 93.06 100 VAL A C 1
ATOM 801 O O . VAL A 1 100 ? -9.488 1.970 -7.826 1.00 93.06 100 VAL A O 1
ATOM 804 N N . ALA A 1 101 ? -8.506 0.093 -8.596 1.00 94.00 101 ALA A N 1
ATOM 805 C CA . ALA A 1 101 ? -7.809 0.712 -9.720 1.00 94.00 101 ALA A CA 1
ATOM 806 C C . ALA A 1 101 ? -8.795 1.367 -10.695 1.00 94.00 101 ALA A C 1
ATOM 808 O O . ALA A 1 101 ? -8.607 2.533 -11.052 1.00 94.00 101 ALA A O 1
ATOM 809 N N . ALA A 1 102 ? -9.875 0.663 -11.048 1.00 94.44 102 ALA A N 1
ATOM 810 C CA . ALA A 1 102 ? -10.933 1.186 -11.906 1.00 94.44 102 ALA A CA 1
ATOM 811 C C . ALA A 1 102 ? -11.648 2.395 -11.277 1.00 94.44 102 ALA A C 1
ATOM 813 O O . ALA A 1 102 ? -11.770 3.440 -11.912 1.00 94.44 102 ALA A O 1
ATOM 814 N N . ARG A 1 103 ? -12.060 2.310 -10.003 1.00 95.75 103 ARG A N 1
ATOM 815 C CA . ARG A 1 103 ? -12.801 3.389 -9.315 1.00 95.75 103 ARG A CA 1
ATOM 816 C C . ARG A 1 103 ? -11.983 4.655 -9.073 1.00 95.75 103 ARG A C 1
ATOM 818 O O . ARG A 1 103 ? -12.550 5.741 -8.944 1.00 95.75 103 ARG A O 1
ATOM 825 N N . MET A 1 104 ? -10.670 4.511 -8.917 1.00 94.50 104 MET A N 1
ATOM 826 C CA . MET A 1 104 ? -9.756 5.630 -8.685 1.00 94.50 104 MET A CA 1
ATOM 827 C C . MET A 1 104 ? -9.047 6.101 -9.959 1.00 94.50 104 MET A C 1
ATOM 829 O O . MET A 1 104 ? -8.300 7.075 -9.887 1.00 94.50 104 MET A O 1
ATOM 833 N N . SER A 1 105 ? -9.264 5.432 -11.096 1.00 95.94 105 SER A N 1
ATOM 834 C CA . SER A 1 105 ? -8.560 5.677 -12.361 1.00 95.94 105 SER A CA 1
ATOM 835 C C . SER A 1 105 ? -7.030 5.651 -12.207 1.00 95.94 105 SER A C 1
ATOM 837 O O . SER A 1 105 ? -6.320 6.526 -12.702 1.00 95.94 105 SER A O 1
ATOM 839 N N . ILE A 1 106 ? -6.507 4.654 -11.485 1.00 93.69 106 ILE A N 1
ATOM 840 C CA . ILE A 1 106 ? -5.066 4.453 -11.242 1.00 93.69 106 ILE A CA 1
ATOM 841 C C . ILE A 1 106 ? -4.625 3.046 -11.651 1.00 93.69 106 ILE A C 1
ATOM 843 O O . ILE A 1 106 ? -5.440 2.149 -11.814 1.00 93.69 106 ILE A O 1
ATOM 847 N N . SER A 1 107 ? -3.317 2.817 -11.790 1.00 94.06 107 SER A N 1
ATOM 848 C CA . SER A 1 107 ? -2.797 1.485 -12.128 1.00 94.06 107 SER A CA 1
ATOM 849 C C . SER A 1 107 ? -2.817 0.516 -10.935 1.00 94.06 107 SER A C 1
ATOM 851 O O . SER A 1 107 ? -2.596 0.914 -9.790 1.00 94.06 107 SER A O 1
ATOM 853 N N . LYS A 1 108 ? -2.948 -0.793 -11.195 1.00 91.25 108 LYS A N 1
ATOM 854 C CA . LYS A 1 108 ? -2.831 -1.850 -10.163 1.00 91.25 108 LYS A CA 1
ATOM 855 C C . LYS A 1 108 ? -1.511 -1.762 -9.382 1.00 91.25 108 LYS A C 1
ATOM 857 O O . LYS A 1 108 ? -1.468 -1.988 -8.173 1.00 91.25 108 LYS A O 1
ATOM 862 N N . LEU A 1 109 ? -0.425 -1.369 -10.055 1.00 87.88 109 LEU A N 1
ATOM 863 C CA . LEU A 1 109 ? 0.876 -1.132 -9.422 1.00 87.88 109 LEU A CA 1
ATOM 864 C C . LEU A 1 109 ? 0.829 0.034 -8.422 1.00 87.88 109 LEU A C 1
ATOM 866 O O . LEU A 1 109 ? 1.407 -0.064 -7.338 1.00 87.88 109 LEU A O 1
ATOM 870 N N . ARG A 1 110 ? 0.110 1.116 -8.753 1.00 93.81 110 ARG A N 1
ATOM 871 C CA . ARG A 1 110 ? -0.140 2.236 -7.836 1.00 93.81 110 ARG A CA 1
ATOM 872 C C . ARG A 1 110 ? -0.885 1.751 -6.593 1.00 93.81 110 ARG A C 1
ATOM 874 O O . ARG A 1 110 ? -0.452 2.082 -5.495 1.00 93.81 110 ARG A O 1
ATOM 881 N N . CYS A 1 111 ? -1.922 0.928 -6.747 1.00 92.19 111 CYS A N 1
ATOM 882 C CA . CYS A 1 111 ? -2.662 0.345 -5.624 1.00 92.19 111 CYS A CA 1
ATOM 883 C C . CYS A 1 111 ? -1.746 -0.465 -4.691 1.00 92.19 111 CYS A C 1
ATOM 885 O O . CYS A 1 111 ? -1.733 -0.239 -3.482 1.00 92.19 111 CYS A O 1
ATOM 887 N N . LYS A 1 112 ? -0.900 -1.346 -5.247 1.00 91.31 112 LYS A N 1
ATOM 888 C CA . LYS A 1 112 ? 0.085 -2.125 -4.470 1.00 91.31 112 LYS A CA 1
ATOM 889 C C . LYS A 1 112 ? 1.068 -1.227 -3.715 1.00 91.31 112 LYS A C 1
ATOM 891 O O . LYS A 1 112 ? 1.350 -1.452 -2.538 1.00 91.31 112 LYS A O 1
ATOM 896 N N . TYR A 1 113 ? 1.567 -0.180 -4.373 1.00 92.38 113 TYR A N 1
ATOM 897 C CA . TYR A 1 113 ? 2.408 0.824 -3.724 1.00 92.38 113 TYR A CA 1
ATOM 898 C C . TYR A 1 113 ? 1.666 1.529 -2.581 1.00 92.38 113 TYR A C 1
ATOM 900 O O . TYR A 1 113 ? 2.227 1.698 -1.498 1.00 92.38 113 TYR A O 1
ATOM 908 N N . MET A 1 114 ? 0.400 1.897 -2.793 1.00 93.88 114 MET A N 1
ATOM 909 C CA . MET A 1 114 ? -0.410 2.561 -1.778 1.00 93.88 114 MET A CA 1
ATOM 910 C C . MET A 1 114 ? -0.656 1.663 -0.563 1.00 93.88 114 MET A C 1
ATOM 912 O O . MET A 1 114 ? -0.428 2.116 0.559 1.00 93.88 114 MET A O 1
ATOM 916 N N . LYS A 1 115 ? -0.989 0.379 -0.764 1.00 93.44 115 LYS A N 1
ATOM 917 C CA . LYS A 1 115 ? -1.070 -0.614 0.321 1.00 93.44 115 LYS A CA 1
ATOM 918 C C . LYS A 1 115 ? 0.236 -0.680 1.109 1.00 93.44 115 LYS A C 1
ATOM 920 O O . LYS A 1 115 ? 0.217 -0.521 2.326 1.00 93.44 115 LYS A O 1
ATOM 925 N N 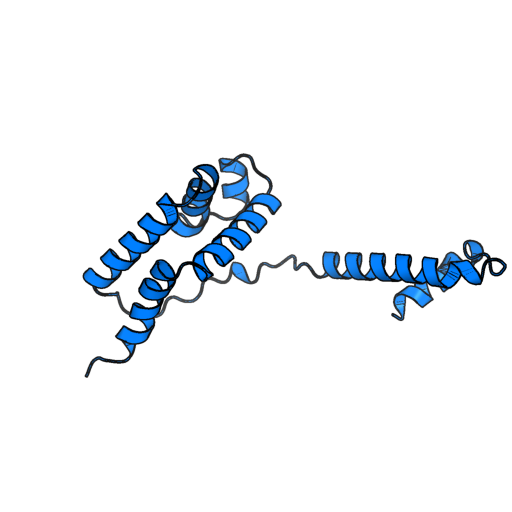. LYS A 1 116 ? 1.377 -0.850 0.427 1.00 91.25 116 LYS A N 1
ATOM 926 C CA . LYS A 1 116 ? 2.697 -0.921 1.079 1.00 91.25 116 LYS A CA 1
ATOM 927 C C . LYS A 1 116 ? 2.963 0.308 1.950 1.00 91.25 116 LYS A C 1
ATOM 929 O O . LYS A 1 116 ? 3.375 0.174 3.099 1.00 91.25 116 LYS A O 1
ATOM 934 N N . VAL A 1 117 ? 2.753 1.505 1.405 1.00 92.00 117 VAL A N 1
ATOM 935 C CA . VAL A 1 117 ? 3.019 2.759 2.122 1.00 92.00 117 VAL A CA 1
ATOM 936 C C . VAL A 1 117 ? 2.072 2.935 3.307 1.00 92.00 117 VAL A C 1
ATOM 938 O O . VAL A 1 117 ? 2.527 3.342 4.374 1.00 92.00 117 VAL A O 1
ATOM 941 N N . LEU A 1 118 ? 0.786 2.609 3.153 1.00 92.00 118 LEU A N 1
ATOM 942 C CA . LEU A 1 118 ? -0.178 2.668 4.252 1.00 92.00 118 LEU A CA 1
ATOM 943 C C . LEU A 1 118 ? 0.156 1.663 5.351 1.00 92.00 118 LEU A C 1
ATOM 945 O O . LEU A 1 118 ? 0.170 2.056 6.509 1.00 92.00 118 LEU A O 1
ATOM 949 N N . ALA A 1 119 ? 0.532 0.431 5.006 1.00 86.62 119 ALA A N 1
ATOM 950 C CA . ALA A 1 119 ? 0.961 -0.573 5.977 1.00 86.62 119 ALA A CA 1
ATOM 951 C C . ALA A 1 119 ? 2.216 -0.135 6.749 1.00 86.62 119 ALA A C 1
ATOM 953 O O . ALA A 1 119 ? 2.309 -0.342 7.955 1.00 86.62 119 ALA A O 1
ATOM 954 N N . THR A 1 120 ? 3.191 0.493 6.081 1.00 86.38 120 THR A N 1
ATOM 955 C CA . THR A 1 120 ? 4.364 1.068 6.764 1.00 86.38 120 THR A CA 1
ATOM 956 C C . THR A 1 120 ? 3.970 2.233 7.674 1.00 86.38 120 THR A C 1
ATOM 958 O O . THR A 1 120 ? 4.454 2.321 8.796 1.00 86.38 120 THR A O 1
ATOM 961 N N . ARG A 1 121 ? 3.082 3.126 7.225 1.00 90.25 121 ARG A N 1
ATOM 962 C CA . ARG A 1 121 ? 2.618 4.254 8.048 1.00 90.25 121 ARG A CA 1
ATOM 963 C C . ARG A 1 121 ? 1.804 3.806 9.254 1.00 90.25 121 ARG A C 1
ATOM 965 O O . ARG A 1 121 ? 1.986 4.377 10.318 1.00 90.25 121 ARG A O 1
ATOM 972 N N . ALA A 1 122 ? 0.946 2.805 9.083 1.00 87.81 122 ALA A N 1
ATOM 973 C CA . ALA A 1 122 ? 0.171 2.206 10.160 1.00 87.81 122 ALA A CA 1
ATOM 974 C C . ALA A 1 122 ? 1.098 1.583 11.211 1.00 87.81 122 ALA A C 1
ATOM 976 O O . ALA A 1 122 ? 0.960 1.886 12.388 1.00 87.81 122 ALA A O 1
ATOM 977 N N . ARG A 1 123 ? 2.123 0.828 10.782 1.00 83.56 123 ARG A N 1
ATOM 978 C CA . ARG A 1 123 ? 3.155 0.273 11.680 1.00 83.56 123 ARG A CA 1
ATOM 979 C C . ARG A 1 123 ? 3.963 1.329 12.432 1.00 83.56 123 ARG A C 1
ATOM 981 O O . ARG A 1 123 ? 4.437 1.066 13.524 1.00 83.56 123 ARG A O 1
ATOM 988 N N . ASN A 1 124 ? 4.130 2.517 11.866 1.00 85.69 124 ASN A N 1
ATOM 989 C CA . ASN A 1 124 ? 4.836 3.604 12.543 1.00 85.69 124 ASN A CA 1
ATOM 990 C C . ASN A 1 124 ? 3.896 4.486 13.382 1.00 85.69 124 ASN A C 1
ATOM 992 O O . ASN A 1 124 ? 4.360 5.419 14.035 1.00 85.69 124 ASN A O 1
ATOM 996 N N . ASN A 1 125 ? 2.583 4.239 13.349 1.00 88.44 125 ASN A N 1
ATOM 997 C CA . ASN A 1 125 ? 1.613 4.989 14.130 1.00 88.44 125 ASN A CA 1
ATOM 998 C C . ASN A 1 125 ? 1.404 4.303 15.486 1.00 88.44 125 ASN A C 1
ATOM 1000 O O . ASN A 1 125 ? 0.744 3.270 15.584 1.00 88.44 125 ASN A O 1
ATOM 1004 N N . VAL A 1 126 ? 1.976 4.907 16.528 1.00 84.69 126 VAL A N 1
ATOM 1005 C CA . VAL A 1 126 ? 1.944 4.380 17.899 1.00 84.69 126 VAL A CA 1
ATOM 1006 C C . VAL A 1 126 ? 0.519 4.308 18.450 1.00 84.69 126 VAL A C 1
ATOM 1008 O O . VAL A 1 126 ? 0.183 3.328 19.100 1.00 84.69 126 VAL A O 1
ATOM 1011 N N . GLU A 1 127 ? -0.332 5.298 18.163 1.00 84.00 127 GLU A N 1
ATOM 1012 C CA . GLU A 1 127 ? -1.727 5.346 18.636 1.00 84.00 127 GLU A CA 1
ATOM 1013 C C . GLU A 1 127 ? -2.544 4.180 18.064 1.00 84.00 127 GLU A C 1
ATOM 1015 O O . GLU A 1 127 ? -3.249 3.483 18.792 1.00 84.00 127 GLU A O 1
ATOM 1020 N N . LEU A 1 128 ? -2.396 3.939 16.759 1.00 83.38 128 LEU A N 1
ATOM 1021 C CA . LEU A 1 128 ? -3.078 2.870 16.042 1.00 83.38 128 LEU A CA 1
ATOM 1022 C C . LEU A 1 128 ? -2.594 1.495 16.509 1.00 83.38 128 LEU A C 1
ATOM 1024 O O . LEU A 1 128 ? -3.411 0.622 16.780 1.00 83.38 128 LEU A O 1
ATOM 1028 N N . LEU A 1 129 ? -1.278 1.304 16.646 1.00 83.38 129 LEU A N 1
ATOM 1029 C CA . LEU A 1 129 ? -0.732 0.050 17.165 1.00 83.38 129 LEU A CA 1
ATOM 1030 C C . LEU A 1 129 ? -1.107 -0.193 18.628 1.00 83.38 129 LEU A C 1
ATOM 1032 O O . LEU A 1 129 ? -1.378 -1.330 18.994 1.00 83.38 129 LEU A O 1
ATOM 1036 N N . ALA A 1 130 ? -1.146 0.845 19.464 1.00 81.69 130 ALA A N 1
ATOM 1037 C CA . ALA A 1 130 ? -1.566 0.714 20.854 1.00 81.69 130 ALA A CA 1
ATOM 1038 C C . ALA A 1 130 ? -3.034 0.276 20.956 1.00 81.69 130 ALA A C 1
ATOM 1040 O O . ALA A 1 130 ? -3.340 -0.614 21.743 1.00 81.69 130 ALA A O 1
ATOM 1041 N N . ALA A 1 131 ? -3.923 0.846 20.135 1.00 82.06 131 ALA A N 1
ATOM 1042 C CA . ALA A 1 131 ? -5.324 0.431 20.075 1.00 82.06 131 ALA A CA 1
ATOM 1043 C C . ALA A 1 131 ? -5.480 -1.027 19.604 1.00 82.06 131 ALA A C 1
ATOM 1045 O O . ALA A 1 131 ? -6.256 -1.774 20.186 1.00 82.06 131 ALA A O 1
ATOM 1046 N N . LEU A 1 132 ? -4.697 -1.450 18.604 1.00 76.44 132 LEU A N 1
ATOM 1047 C CA . LEU A 1 132 ? -4.725 -2.818 18.069 1.00 76.44 132 LEU A CA 1
ATOM 1048 C C . LEU A 1 132 ? -4.057 -3.863 18.985 1.00 76.44 132 LEU A C 1
ATOM 1050 O O . LEU A 1 132 ? -4.425 -5.028 18.948 1.00 76.44 132 LEU A O 1
ATOM 1054 N N . ASN A 1 133 ? -3.065 -3.482 19.796 1.00 74.00 133 ASN A N 1
ATOM 1055 C CA . ASN A 1 133 ? -2.399 -4.398 20.734 1.00 74.00 133 ASN A CA 1
ATOM 1056 C C . ASN A 1 133 ? -3.174 -4.575 22.047 1.00 74.00 133 ASN A C 1
ATOM 1058 O O . ASN A 1 133 ? -3.017 -5.590 22.726 1.00 74.00 133 ASN A O 1
ATOM 1062 N N . ARG A 1 134 ? -4.003 -3.601 22.439 1.00 65.06 134 ARG A N 1
ATOM 1063 C CA . ARG A 1 134 ? -4.843 -3.736 23.637 1.00 65.06 134 ARG A CA 1
ATOM 1064 C C . ARG A 1 134 ? -5.840 -4.891 23.509 1.00 65.06 134 ARG A C 1
ATOM 1066 O O . ARG A 1 134 ? -6.016 -5.617 24.480 1.00 65.06 134 ARG A O 1
ATOM 1073 N N . THR A 1 135 ? -6.367 -5.154 22.315 1.00 57.28 135 THR A N 1
ATOM 1074 C CA . THR A 1 135 ? -7.269 -6.294 22.075 1.00 57.28 135 THR A CA 1
ATOM 1075 C C . THR A 1 135 ? -6.567 -7.651 22.140 1.00 57.28 135 THR A C 1
ATOM 1077 O O . THR A 1 135 ? -7.162 -8.621 22.595 1.00 57.28 135 THR A O 1
ATOM 1080 N N . SER A 1 136 ? -5.291 -7.750 21.738 1.00 54.81 136 SER A N 1
ATOM 1081 C CA . SER A 1 136 ? -4.545 -9.015 21.856 1.00 54.81 136 SER A CA 1
ATOM 1082 C C . SER A 1 136 ? -4.186 -9.351 23.305 1.00 54.81 136 SER A C 1
ATOM 1084 O O . SER A 1 136 ? -4.031 -10.520 23.646 1.00 54.81 136 SER A O 1
ATOM 1086 N N . THR A 1 137 ? -4.077 -8.330 24.161 1.00 52.78 137 THR A N 1
ATOM 1087 C CA . THR A 1 137 ? -3.738 -8.485 25.583 1.00 52.78 137 THR A CA 1
ATOM 1088 C C . THR A 1 137 ? -4.988 -8.657 26.456 1.00 52.78 137 THR A C 1
ATOM 1090 O O . THR A 1 137 ? -4.950 -9.430 27.411 1.00 52.78 137 THR A O 1
ATOM 1093 N N . GLY A 1 138 ? -6.112 -8.015 26.107 1.00 51.00 138 GLY A N 1
ATOM 1094 C CA . GLY A 1 138 ? -7.411 -8.205 26.772 1.00 51.00 138 GLY A CA 1
ATOM 1095 C C . GLY A 1 138 ? -7.938 -9.644 26.691 1.00 51.00 138 GLY A C 1
ATOM 1096 O O . GLY A 1 138 ? -8.546 -10.127 27.640 1.00 51.00 138 GLY A O 1
ATOM 1097 N N . ALA A 1 139 ? -7.595 -10.381 25.628 1.00 49.56 139 ALA A N 1
ATOM 1098 C CA . ALA A 1 139 ? -7.948 -11.795 25.468 1.00 49.56 139 ALA A CA 1
ATOM 1099 C C . ALA A 1 139 ? -7.274 -12.748 26.483 1.00 49.56 139 ALA A C 1
ATOM 1101 O O . ALA A 1 139 ? -7.688 -13.897 26.608 1.00 49.56 139 ALA A O 1
ATOM 1102 N N . ALA A 1 140 ? -6.230 -12.310 27.202 1.00 45.78 140 ALA A N 1
ATOM 1103 C CA . ALA A 1 140 ? -5.458 -13.166 28.110 1.00 45.78 140 ALA A CA 1
ATOM 1104 C C . ALA A 1 140 ? -5.845 -13.031 29.596 1.00 45.78 140 ALA A C 1
ATOM 1106 O O . ALA A 1 140 ? -5.260 -13.717 30.438 1.00 45.78 140 ALA A O 1
ATOM 1107 N N . HIS A 1 141 ? -6.793 -12.155 29.950 1.00 42.72 141 HIS A N 1
ATOM 1108 C CA . HIS A 1 141 ? -7.146 -11.912 31.349 1.00 42.72 141 HIS A CA 1
ATOM 1109 C C . HIS A 1 141 ? -8.659 -11.814 31.568 1.00 42.72 141 HIS A C 1
ATOM 1111 O O . HIS A 1 141 ? -9.200 -10.737 31.799 1.00 42.72 141 HIS A O 1
ATOM 1117 N N . ALA A 1 142 ? -9.330 -12.964 31.549 1.00 32.34 142 ALA A N 1
ATOM 1118 C CA . ALA A 1 142 ? -10.623 -13.138 32.203 1.00 32.34 142 ALA A CA 1
ATOM 1119 C C . ALA A 1 142 ? -10.592 -14.450 33.026 1.00 32.34 142 ALA A C 1
ATOM 1121 O O . ALA A 1 142 ? -10.113 -15.456 32.496 1.00 32.34 142 ALA A O 1
ATOM 1122 N N . PRO A 1 143 ? -10.982 -14.423 34.317 1.00 44.62 143 PRO A N 1
ATOM 1123 C CA . PRO A 1 143 ? -10.979 -15.579 35.222 1.00 44.62 143 PRO A CA 1
ATOM 1124 C C . PRO A 1 143 ? -12.088 -16.600 34.937 1.00 44.62 143 PRO A C 1
ATOM 1126 O O . PRO A 1 143 ? -13.149 -16.200 34.405 1.00 44.62 143 PRO A O 1
#

pLDDT: mean 75.81, std 16.06, range [32.34, 95.94]

Foldseek 3Di:
DVVLVVVCVVVVVVDDPVPVVCVVVVSVVSVVVVVVVVVVVPPDPDPPVPPDDPDDDDDDDPVLVVLLVVLVVVLLVPDDPLLSLLCCVCVVVVDDLVVSCVVSVHDSVVSVVSVVVSVVSCVVDPSNVVSVVVVVVVVVDDD

Sequence (143 aa):
MQEVWLHIWKNRSAVDANRAGELAVFLAVLARRRCIDLLRTKTPEQQLDDIAEPAAGELPDVVEQSEIAAAVAAFKQKLRPQWGRFFDLHFVQGLPYDDVAARMSISKLRCKYMKKVLATRARNNVELLAALNRTSTGAAHAP